Protein AF-A0A392NCP7-F1 (afdb_monomer)

Foldseek 3Di:
DDDDVQWKKKFKKKKWAQFPAKWWKFAWKWKDKPVGDDPVLIHTFDHDDPVRTDIDHHPDMDIDRTPDRIDIYGPPIWIWIWDFMAIPVGDTDTDIDTHDDPDPDDWDWDWDWDDDPRTIMIMIITIGDPDPPDPPPPDD

Secondary structure (DSSP, 8-state):
----TTEEEEEEEEEEE---S-EEEEEEEEEEESS---GGG-EEEEEE-STTPEEE-TT--EEE--S--EEEEETTSEEEEEEEEEETT--EEEEEEEEE---TTS-EEEEEEEE-SS-EEEEEEEEE---PPPP-----

Solvent-accessible surface area (backbone atoms only — not comparable to full-atom values): 8106 Å² total; per-residue (Å²): 133,88,83,57,99,58,40,32,41,38,37,53,46,44,32,41,30,77,29,73,53,70,47,36,39,24,35,37,31,34,37,36,37,72,80,53,72,56,73,90,71,37,44,67,21,34,78,36,52,82,89,62,40,46,80,45,49,57,86,45,73,44,77,57,85,52,83,40,42,70,46,82,38,52,67,97,34,31,43,32,39,36,35,51,33,33,38,76,89,68,50,74,48,77,48,77,48,79,40,76,71,71,72,92,82,63,78,45,79,45,80,48,76,50,74,59,96,53,31,33,40,40,32,43,32,43,41,45,67,90,78,71,77,74,79,77,78,74,76,130

Radius of gyration: 17.47 Å; Cα contacts (8 Å, |Δi|>4): 311; chains: 1; bounding box: 48×40×49 Å

Structure (mmCIF, N/CA/C/O backbone):
data_AF-A0A392NCP7-F1
#
_entry.id   AF-A0A392NCP7-F1
#
loop_
_atom_site.group_PDB
_atom_site.id
_atom_site.type_symbol
_atom_site.label_atom_id
_atom_site.label_alt_id
_atom_site.label_comp_id
_atom_site.label_asym_id
_atom_site.label_entity_id
_atom_site.label_seq_id
_atom_site.pdbx_PDB_ins_code
_atom_site.Cartn_x
_atom_site.Cartn_y
_atom_site.Cartn_z
_atom_site.occupancy
_atom_site.B_iso_or_equiv
_atom_site.auth_seq_id
_atom_site.auth_comp_id
_atom_site.auth_asym_id
_atom_site.auth_atom_id
_atom_site.pdbx_PDB_model_num
ATOM 1 N N . TYR A 1 1 ? -21.202 2.551 5.958 1.00 42.88 1 TYR A N 1
ATOM 2 C CA . TYR A 1 1 ? -20.010 2.728 6.805 1.00 42.88 1 TYR A CA 1
ATOM 3 C C . TYR A 1 1 ? -20.284 2.048 8.132 1.00 42.88 1 TYR A C 1
ATOM 5 O O . TYR A 1 1 ? -21.304 2.349 8.735 1.00 42.88 1 TYR A O 1
ATOM 13 N N . ALA A 1 2 ? -19.460 1.079 8.535 1.00 39.62 2 ALA A N 1
ATOM 14 C CA . ALA A 1 2 ? -19.554 0.500 9.872 1.00 39.62 2 ALA A CA 1
ATOM 15 C C . ALA A 1 2 ? -18.890 1.480 10.847 1.00 39.62 2 ALA A C 1
ATOM 17 O O . ALA A 1 2 ? -17.691 1.733 10.742 1.00 39.62 2 ALA A O 1
ATOM 18 N N . PHE A 1 3 ? -19.684 2.081 11.731 1.00 42.88 3 PHE A N 1
ATOM 19 C CA . PHE A 1 3 ? -19.183 2.907 12.822 1.00 42.88 3 PHE A CA 1
ATOM 20 C C . PHE A 1 3 ? -18.635 1.979 13.902 1.00 42.88 3 PHE A C 1
ATOM 22 O O . PHE A 1 3 ? -19.384 1.232 14.526 1.00 42.88 3 PHE A O 1
ATOM 29 N N . PHE A 1 4 ? -17.324 2.004 14.107 1.00 52.44 4 PHE A N 1
ATOM 30 C CA . PHE A 1 4 ? -16.704 1.358 15.253 1.00 52.44 4 PHE A CA 1
ATOM 31 C C . PHE A 1 4 ? -16.514 2.434 16.325 1.00 52.44 4 PHE A C 1
ATOM 33 O O . PHE A 1 4 ? -15.638 3.283 16.193 1.00 52.44 4 PHE A O 1
ATOM 40 N N . GLU A 1 5 ? -17.316 2.403 17.396 1.00 59.06 5 GLU A N 1
ATOM 41 C CA . GLU A 1 5 ? -17.216 3.342 18.539 1.00 59.06 5 GLU A CA 1
ATOM 42 C C . GLU A 1 5 ? -15.820 3.356 19.205 1.00 59.06 5 GLU A C 1
ATOM 44 O O . GLU A 1 5 ? -15.468 4.292 19.931 1.00 59.06 5 GLU A O 1
ATOM 49 N N . ASN A 1 6 ? -15.016 2.327 18.908 1.00 76.00 6 ASN A N 1
ATOM 50 C CA . ASN A 1 6 ? -13.651 2.097 19.368 1.00 76.00 6 ASN A CA 1
ATOM 51 C C . ASN A 1 6 ? -12.670 1.939 18.192 1.00 76.00 6 ASN A C 1
ATOM 53 O O . ASN A 1 6 ? -11.898 0.981 18.161 1.00 76.00 6 ASN A O 1
ATOM 57 N N . ALA A 1 7 ? -12.705 2.832 17.205 1.00 80.00 7 ALA A N 1
ATOM 58 C CA . ALA A 1 7 ? -11.725 2.871 16.119 1.00 80.00 7 ALA A CA 1
ATOM 59 C C . ALA A 1 7 ? -11.187 4.282 15.874 1.00 80.00 7 ALA A C 1
ATOM 61 O O . ALA A 1 7 ? -11.789 5.278 16.271 1.00 80.00 7 ALA A O 1
ATOM 62 N N . VAL A 1 8 ? -10.048 4.340 15.191 1.00 83.69 8 VAL A N 1
ATOM 63 C CA . VAL A 1 8 ? -9.436 5.564 14.673 1.00 83.69 8 VAL A CA 1
ATOM 64 C C . VAL A 1 8 ? -9.442 5.546 13.154 1.00 83.69 8 VAL A C 1
ATOM 66 O O . VAL A 1 8 ? -9.355 4.488 12.528 1.00 83.69 8 VAL A O 1
ATOM 69 N N . GLU A 1 9 ? -9.542 6.724 12.556 1.00 87.69 9 GLU A N 1
ATOM 70 C CA . GLU A 1 9 ? -9.374 6.906 11.122 1.00 87.69 9 GLU A CA 1
ATOM 71 C C . GLU A 1 9 ? -7.877 6.952 10.794 1.00 87.69 9 GLU A C 1
ATOM 73 O O . GLU A 1 9 ? -7.144 7.780 11.337 1.00 87.69 9 GLU A O 1
ATOM 78 N N . ALA A 1 10 ? -7.429 6.078 9.896 1.00 88.56 10 ALA A N 1
ATOM 79 C CA . ALA A 1 10 ? -6.106 6.119 9.291 1.00 88.56 10 ALA A CA 1
ATOM 80 C C . ALA A 1 10 ? -6.221 6.694 7.878 1.00 88.56 10 ALA A C 1
ATOM 82 O O . ALA A 1 10 ? -6.856 6.085 7.012 1.00 88.56 10 ALA A O 1
ATOM 83 N N . ARG A 1 11 ? -5.598 7.849 7.634 1.00 90.69 11 ARG A N 1
ATOM 84 C CA . ARG A 1 11 ? -5.432 8.405 6.287 1.00 90.69 11 ARG A CA 1
ATOM 85 C C . ARG A 1 11 ? -4.067 8.018 5.759 1.00 90.69 11 ARG A C 1
ATOM 87 O O . ARG A 1 11 ? -3.055 8.358 6.356 1.00 90.69 11 ARG A O 1
ATOM 94 N N . ILE A 1 12 ? -4.056 7.311 4.646 1.00 91.69 12 ILE A N 1
ATOM 95 C CA . ILE A 1 12 ? -2.887 6.644 4.094 1.00 91.69 12 ILE A CA 1
ATOM 96 C C . ILE A 1 12 ? -2.452 7.400 2.845 1.00 91.69 12 ILE A C 1
ATOM 98 O O . ILE A 1 12 ? -3.260 7.639 1.943 1.00 91.69 12 ILE A O 1
ATOM 102 N N . LYS A 1 13 ? -1.165 7.724 2.766 1.00 93.62 13 LYS A N 1
ATOM 103 C CA . LYS A 1 13 ? -0.497 8.113 1.523 1.00 93.62 13 LYS A CA 1
ATOM 104 C C . LYS A 1 13 ? 0.625 7.129 1.247 1.00 93.62 13 LYS A C 1
ATOM 106 O O . LYS A 1 13 ? 1.306 6.688 2.168 1.00 93.62 13 LYS A O 1
ATOM 111 N N . VAL A 1 14 ? 0.808 6.790 -0.021 1.00 93.38 14 VAL A N 1
ATOM 112 C CA . VAL A 1 14 ? 1.875 5.898 -0.476 1.00 93.38 14 VAL A CA 1
ATOM 113 C C . VAL A 1 14 ? 2.688 6.635 -1.522 1.00 93.38 14 VAL A C 1
ATOM 115 O O . VAL A 1 14 ? 2.123 7.187 -2.464 1.00 93.38 14 VAL A O 1
ATOM 118 N N . LYS A 1 15 ? 4.005 6.602 -1.369 1.00 94.50 15 LYS A N 1
ATOM 119 C CA . LYS A 1 15 ? 4.962 7.276 -2.232 1.00 94.50 15 LYS A CA 1
ATOM 120 C C . LYS A 1 15 ? 6.075 6.323 -2.631 1.00 94.50 15 LYS A C 1
ATOM 122 O O . LYS A 1 15 ? 6.721 5.724 -1.774 1.00 94.50 15 LYS A O 1
ATOM 127 N N . PHE A 1 16 ? 6.346 6.235 -3.922 1.00 92.75 16 PHE A N 1
ATOM 128 C CA . PHE A 1 16 ? 7.526 5.560 -4.443 1.00 92.75 16 PHE A CA 1
ATOM 129 C C . PHE A 1 16 ? 8.651 6.580 -4.624 1.00 92.75 16 PHE A C 1
ATOM 131 O O . PHE A 1 16 ? 8.430 7.658 -5.172 1.00 92.75 16 PHE A O 1
ATOM 138 N N . SER A 1 17 ? 9.845 6.260 -4.134 1.00 93.44 17 SER A N 1
ATOM 139 C CA . SER A 1 17 ? 11.034 7.112 -4.241 1.00 93.44 17 SER A CA 1
ATOM 140 C C . SER A 1 17 ? 12.280 6.284 -4.541 1.00 93.44 17 SER A C 1
ATOM 142 O O . SER A 1 17 ? 12.226 5.052 -4.573 1.00 93.44 17 SER A O 1
ATOM 144 N N . ASN A 1 18 ? 13.419 6.950 -4.755 1.00 92.25 18 ASN A N 1
ATOM 145 C CA . ASN A 1 18 ? 14.712 6.297 -5.016 1.00 92.25 18 ASN A CA 1
ATOM 146 C C . ASN A 1 18 ? 14.643 5.259 -6.155 1.00 92.25 18 ASN A C 1
ATOM 148 O O . ASN A 1 18 ? 15.199 4.163 -6.050 1.00 92.25 18 ASN A O 1
ATOM 152 N N . ILE A 1 19 ? 13.915 5.589 -7.222 1.00 92.12 19 ILE A N 1
ATOM 153 C CA . ILE A 1 19 ? 13.709 4.718 -8.381 1.00 92.12 19 ILE A CA 1
ATOM 154 C C . ILE A 1 19 ? 15.040 4.552 -9.122 1.00 92.12 19 ILE A C 1
ATOM 156 O O . ILE A 1 19 ? 15.617 5.533 -9.593 1.00 92.12 19 ILE A O 1
ATOM 160 N N . LYS A 1 20 ? 15.535 3.311 -9.199 1.00 90.50 20 LYS A N 1
ATOM 161 C CA . LYS A 1 20 ? 16.852 2.983 -9.775 1.00 90.50 20 LYS A CA 1
ATOM 162 C C . LYS A 1 20 ? 16.821 2.701 -11.278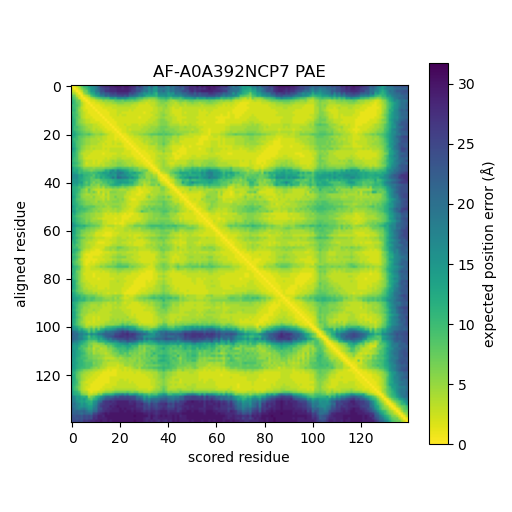 1.00 90.50 20 LYS A C 1
ATOM 164 O O . LYS A 1 20 ? 17.856 2.802 -11.930 1.00 90.50 20 LYS A O 1
ATOM 169 N N . SER A 1 21 ? 15.662 2.339 -11.816 1.00 90.94 21 SER A N 1
ATOM 170 C CA . SER A 1 21 ? 15.426 2.088 -13.242 1.00 90.94 21 SER A CA 1
ATOM 171 C C . SER A 1 21 ? 13.977 2.419 -13.588 1.00 90.94 21 SER A C 1
ATOM 173 O O . SER A 1 21 ? 13.128 2.332 -12.706 1.00 90.94 21 SER A O 1
ATOM 175 N N . ASP A 1 22 ? 13.683 2.755 -14.844 1.00 93.06 22 ASP A N 1
ATOM 176 C CA . ASP A 1 22 ? 12.301 2.950 -15.295 1.00 93.06 22 ASP A CA 1
ATOM 177 C C . ASP A 1 22 ? 11.588 1.593 -15.366 1.00 93.06 22 ASP A C 1
ATOM 179 O O . ASP A 1 22 ? 12.165 0.619 -15.858 1.00 93.06 22 ASP A O 1
ATOM 183 N N . PHE A 1 23 ? 10.351 1.508 -14.877 1.00 93.06 23 PHE A N 1
ATOM 184 C CA . PHE A 1 23 ? 9.530 0.297 -14.993 1.00 93.06 23 PHE A CA 1
ATOM 185 C C . PHE A 1 23 ? 8.039 0.596 -14.829 1.00 93.06 23 PHE A C 1
ATOM 187 O O . PHE A 1 23 ? 7.638 1.567 -14.182 1.00 93.06 23 PHE A O 1
ATOM 194 N N . GLY A 1 24 ? 7.210 -0.290 -15.380 1.00 93.50 24 GLY A N 1
ATOM 195 C CA . GLY A 1 24 ? 5.772 -0.288 -15.130 1.00 93.50 24 GLY A CA 1
ATOM 196 C C . GLY A 1 24 ? 5.398 -1.113 -13.905 1.00 93.50 24 GLY A C 1
ATOM 197 O O . GLY A 1 24 ? 5.898 -2.221 -13.738 1.00 93.50 24 GLY A O 1
ATOM 198 N N . LEU A 1 25 ? 4.483 -0.607 -13.082 1.00 93.50 25 LEU A N 1
ATOM 199 C CA . LEU A 1 25 ? 4.006 -1.227 -11.849 1.00 93.50 25 LEU A CA 1
ATOM 200 C C . LEU A 1 25 ? 2.489 -1.415 -11.881 1.00 93.50 25 LEU A C 1
ATOM 202 O O . LEU A 1 25 ? 1.733 -0.485 -12.155 1.00 93.50 25 LEU A O 1
ATOM 206 N N . TYR A 1 26 ? 2.030 -2.609 -11.540 1.00 94.25 26 TYR A N 1
ATOM 207 C CA . TYR A 1 26 ? 0.613 -2.930 -11.392 1.00 94.25 26 TYR A CA 1
ATOM 208 C C . TYR A 1 26 ? 0.398 -3.881 -10.214 1.00 94.25 26 TYR A C 1
ATOM 210 O O . TYR A 1 26 ? 1.353 -4.356 -9.603 1.00 94.25 26 TYR A O 1
ATOM 218 N N . GLY A 1 27 ? -0.854 -4.150 -9.861 1.00 94.25 27 GLY A N 1
ATOM 219 C CA . GLY A 1 27 ? -1.221 -5.041 -8.765 1.00 94.25 27 GLY A CA 1
ATOM 220 C C . GLY A 1 27 ? -2.078 -4.351 -7.714 1.00 94.25 27 GLY A C 1
ATOM 221 O O . GLY A 1 27 ? -2.878 -3.470 -8.024 1.00 94.25 27 GLY A O 1
ATOM 222 N N . VAL A 1 28 ? -1.938 -4.794 -6.465 1.00 93.81 28 VAL A N 1
ATOM 223 C CA . VAL A 1 28 ? -2.838 -4.447 -5.360 1.00 93.81 28 VAL A CA 1
ATOM 224 C C . VAL A 1 28 ? -2.054 -3.837 -4.200 1.00 93.81 28 VAL A C 1
ATOM 226 O O . VAL A 1 28 ? -1.031 -4.379 -3.781 1.00 93.81 28 VAL A O 1
ATOM 229 N N . ILE A 1 29 ? -2.587 -2.764 -3.617 1.00 93.31 29 ILE A N 1
ATOM 230 C CA . ILE A 1 29 ? -2.271 -2.351 -2.245 1.00 93.31 29 ILE A CA 1
ATOM 231 C C . ILE A 1 29 ? -3.560 -2.455 -1.441 1.00 93.31 29 ILE A C 1
ATOM 233 O O . ILE A 1 29 ? -4.580 -1.872 -1.817 1.00 93.31 29 ILE A O 1
ATOM 237 N N . ALA A 1 30 ? -3.521 -3.191 -0.339 1.00 93.56 30 ALA A N 1
ATOM 238 C CA . ALA A 1 30 ? -4.658 -3.393 0.543 1.00 93.56 30 ALA A CA 1
ATOM 239 C C . ALA A 1 30 ? -4.296 -3.065 1.993 1.00 93.56 30 ALA A C 1
ATOM 241 O O . ALA A 1 30 ? -3.151 -3.212 2.417 1.00 93.56 30 ALA A O 1
ATOM 242 N N . ALA A 1 31 ? -5.296 -2.651 2.760 1.00 92.12 31 ALA A N 1
ATOM 243 C CA . ALA A 1 31 ? -5.227 -2.509 4.204 1.00 92.12 31 ALA A CA 1
ATOM 244 C C . ALA A 1 31 ? -6.132 -3.535 4.876 1.00 92.12 31 ALA A C 1
ATOM 246 O O . ALA A 1 31 ? -7.281 -3.720 4.479 1.00 92.12 31 ALA A O 1
ATOM 247 N N . ARG A 1 32 ? -5.651 -4.141 5.954 1.00 90.69 32 ARG A N 1
ATOM 248 C CA . ARG A 1 32 ? -6.473 -4.905 6.897 1.00 90.69 32 ARG A CA 1
ATOM 249 C C . ARG A 1 32 ? -6.055 -4.587 8.322 1.00 90.69 32 ARG A C 1
ATOM 251 O O . ARG A 1 32 ? -5.098 -3.845 8.533 1.00 90.69 32 ARG A O 1
ATOM 258 N N . THR A 1 33 ? -6.743 -5.157 9.302 1.00 89.50 33 THR A N 1
ATOM 259 C CA . THR A 1 33 ? -6.367 -4.987 10.708 1.00 89.50 33 THR A CA 1
ATOM 260 C C . THR A 1 33 ? -5.918 -6.314 11.307 1.00 89.50 33 THR A C 1
ATOM 262 O O . THR A 1 33 ? -6.167 -7.386 10.752 1.00 89.50 33 THR A O 1
ATOM 265 N N 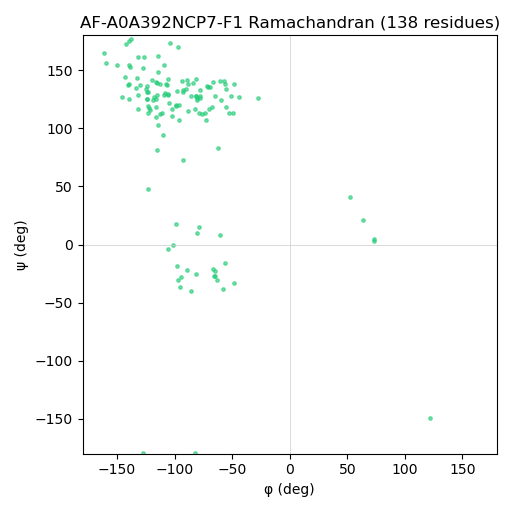. SER A 1 34 ? -5.207 -6.273 12.434 1.00 87.44 34 SER A N 1
ATOM 266 C CA . SER A 1 34 ? -4.780 -7.501 13.122 1.00 87.44 34 SER A CA 1
ATOM 267 C C . SER A 1 34 ? -5.945 -8.305 13.709 1.00 87.44 34 SER A C 1
ATOM 269 O O . SER A 1 34 ? -5.789 -9.495 13.958 1.00 87.44 34 SER A O 1
ATOM 271 N N . VAL A 1 35 ? -7.094 -7.662 13.936 1.00 83.44 35 VAL A N 1
ATOM 272 C CA . VAL A 1 35 ? -8.303 -8.283 14.502 1.00 83.44 35 VAL A CA 1
ATOM 273 C C . VAL A 1 35 ? -9.299 -8.709 13.426 1.00 83.44 35 VAL A C 1
ATOM 275 O O . VAL A 1 35 ? -10.002 -9.699 13.600 1.00 83.44 35 VAL A O 1
ATOM 278 N N . ILE A 1 36 ? -9.336 -8.000 12.296 1.00 75.31 36 ILE A N 1
ATOM 279 C CA . ILE A 1 36 ? -10.182 -8.324 11.149 1.00 75.31 36 ILE A CA 1
ATOM 280 C C . ILE A 1 36 ? -9.271 -8.798 10.013 1.00 75.31 36 ILE A C 1
ATOM 282 O O . ILE A 1 36 ? -8.696 -8.004 9.266 1.00 75.31 36 ILE A O 1
ATOM 286 N N . VAL A 1 37 ? -9.112 -10.120 9.934 1.00 68.31 37 VAL A N 1
ATOM 287 C CA . VAL A 1 37 ? -8.146 -10.793 9.047 1.00 68.31 37 VAL A CA 1
ATOM 288 C C . VAL A 1 37 ? -8.786 -11.302 7.752 1.00 68.31 37 VAL A C 1
ATOM 290 O O . VAL A 1 37 ? -8.069 -11.565 6.789 1.00 68.31 37 VAL A O 1
ATOM 293 N N . ASP A 1 38 ? -10.113 -11.435 7.709 1.00 69.19 38 ASP A N 1
ATOM 294 C CA . ASP A 1 38 ? -10.816 -11.968 6.542 1.00 69.19 38 ASP A CA 1
ATOM 295 C C . ASP A 1 38 ? -10.644 -11.030 5.320 1.00 69.19 38 ASP A C 1
ATOM 297 O O . ASP A 1 38 ? -10.895 -9.821 5.432 1.00 69.19 38 ASP A O 1
ATOM 301 N N . PRO A 1 39 ? -10.203 -11.568 4.159 1.00 61.91 39 PRO A N 1
ATOM 302 C CA . PRO A 1 39 ? -10.013 -10.817 2.920 1.00 61.91 39 PRO A CA 1
ATOM 303 C C . PRO A 1 39 ? -11.200 -9.935 2.522 1.00 61.91 39 PRO A C 1
ATOM 305 O O . PRO A 1 39 ? -10.982 -8.854 1.975 1.00 61.91 39 PRO A O 1
ATOM 308 N N . ALA A 1 40 ? -12.437 -10.342 2.825 1.00 67.06 40 ALA A N 1
ATOM 309 C CA . ALA A 1 40 ? -13.644 -9.584 2.494 1.00 67.06 40 ALA A CA 1
ATOM 310 C C . ALA A 1 40 ? -13.739 -8.235 3.229 1.00 67.06 40 ALA A C 1
ATOM 312 O O . ALA A 1 40 ? -14.410 -7.316 2.759 1.00 67.06 40 ALA A O 1
ATOM 313 N N . PHE A 1 41 ? -13.056 -8.095 4.366 1.00 66.50 41 PHE A N 1
ATOM 314 C CA . PHE A 1 41 ? -13.016 -6.856 5.144 1.00 66.50 41 PHE A CA 1
ATOM 315 C C . PHE A 1 41 ? -11.731 -6.051 4.927 1.00 66.50 41 PHE A C 1
ATOM 317 O O . PHE A 1 41 ? -11.570 -4.975 5.511 1.00 66.50 41 PHE A O 1
ATOM 324 N N . SER A 1 42 ? -10.818 -6.547 4.089 1.00 72.19 42 SER A N 1
ATOM 325 C CA . SER A 1 42 ? -9.668 -5.763 3.657 1.00 72.19 42 SER A CA 1
ATOM 326 C C . SER A 1 42 ? -10.122 -4.628 2.734 1.00 72.19 42 SER A C 1
ATOM 328 O O . SER A 1 42 ? -10.969 -4.792 1.856 1.00 72.19 42 SER A O 1
ATOM 330 N N . SER A 1 43 ? -9.583 -3.434 2.956 1.00 84.31 43 SER A N 1
ATOM 3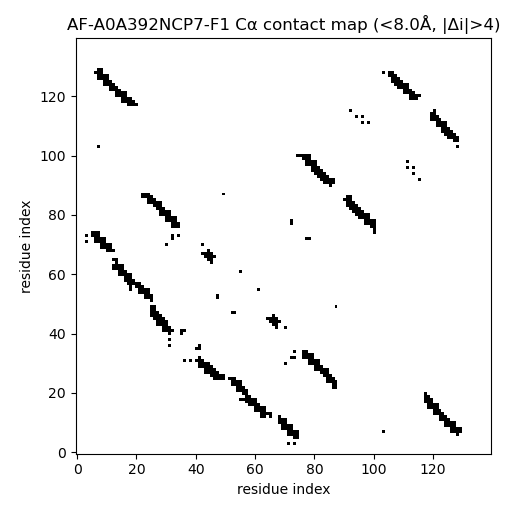31 C CA . SER A 1 43 ? -9.827 -2.278 2.101 1.00 84.31 43 SER A CA 1
ATOM 332 C C . SER A 1 43 ? -8.800 -2.263 0.982 1.00 84.31 43 SER A C 1
ATOM 334 O O . SER A 1 43 ? -7.613 -2.071 1.236 1.00 84.31 43 SER A O 1
ATOM 336 N N . ILE A 1 44 ? -9.251 -2.435 -0.259 1.00 86.75 44 ILE A N 1
ATOM 337 C CA . ILE A 1 44 ? -8.406 -2.217 -1.435 1.00 86.75 44 ILE A CA 1
ATOM 338 C C . ILE A 1 44 ? -8.156 -0.713 -1.556 1.00 86.75 44 ILE A C 1
ATOM 340 O O . ILE A 1 44 ? -9.089 0.071 -1.740 1.00 86.75 44 ILE A O 1
ATOM 344 N N . LEU A 1 45 ? -6.892 -0.322 -1.423 1.00 86.06 45 LEU A N 1
ATOM 345 C CA . LEU A 1 45 ? -6.452 1.068 -1.490 1.00 86.06 45 LEU A CA 1
ATOM 346 C C . LEU A 1 45 ? -5.977 1.424 -2.890 1.00 86.06 45 LEU A C 1
ATOM 348 O O . LEU A 1 45 ? -6.216 2.525 -3.354 1.00 86.06 45 LEU A O 1
ATOM 352 N N . PHE A 1 46 ? -5.326 0.494 -3.578 1.00 91.81 46 PHE A N 1
ATOM 353 C CA . PHE A 1 46 ? -4.860 0.655 -4.949 1.00 91.81 46 PHE A CA 1
ATOM 354 C C . PHE A 1 46 ? -5.080 -0.654 -5.689 1.00 91.81 46 PHE A C 1
ATOM 356 O O . PHE A 1 46 ? -4.802 -1.727 -5.151 1.00 91.81 46 PHE A O 1
ATOM 363 N N . PHE A 1 47 ? -5.565 -0.550 -6.918 1.00 91.50 47 PHE A N 1
ATOM 364 C CA . PHE A 1 47 ? -5.673 -1.668 -7.834 1.00 91.50 47 PHE A CA 1
ATOM 365 C C . PHE A 1 47 ? -5.420 -1.163 -9.243 1.00 91.50 47 PHE A C 1
ATOM 367 O O . PHE A 1 47 ? -6.061 -0.206 -9.673 1.00 91.50 47 PHE A O 1
ATOM 374 N N . ARG A 1 48 ? -4.486 -1.805 -9.935 1.00 92.25 48 ARG A N 1
ATOM 375 C CA . ARG A 1 48 ? -4.286 -1.662 -11.374 1.00 92.25 48 ARG A CA 1
ATOM 376 C C . ARG A 1 48 ? -3.982 -3.028 -11.949 1.00 92.25 48 ARG A C 1
ATOM 378 O O . ARG A 1 48 ? -3.225 -3.791 -11.344 1.00 92.25 48 ARG A O 1
ATOM 385 N N . ASP A 1 49 ? -4.562 -3.335 -13.095 1.00 91.75 49 ASP A N 1
ATOM 386 C CA . ASP A 1 49 ? -4.192 -4.525 -13.847 1.00 91.75 49 ASP A CA 1
ATOM 387 C C . ASP A 1 49 ? -2.939 -4.271 -14.702 1.00 91.75 49 ASP A C 1
ATOM 389 O O . ASP A 1 49 ? -2.325 -3.200 -14.672 1.00 91.75 49 ASP A O 1
ATOM 393 N N . LYS A 1 50 ? -2.529 -5.302 -15.441 1.00 88.69 50 LYS A N 1
ATOM 394 C CA . LYS A 1 50 ? -1.340 -5.255 -16.294 1.00 88.69 50 LYS A CA 1
ATOM 395 C C . LYS A 1 50 ? -1.465 -4.231 -17.428 1.00 88.69 50 LYS A C 1
ATOM 397 O O . LYS A 1 50 ? -0.445 -3.678 -17.846 1.00 88.69 50 LYS A O 1
ATOM 402 N N . ASP A 1 51 ? -2.678 -3.992 -17.913 1.00 90.50 51 ASP A N 1
ATOM 403 C CA . ASP A 1 51 ? -2.949 -3.114 -19.049 1.00 90.50 51 ASP A CA 1
ATOM 404 C C . ASP A 1 51 ? -2.984 -1.639 -18.610 1.00 90.50 51 ASP A C 1
ATOM 406 O O . ASP A 1 51 ? -2.627 -0.749 -19.381 1.00 90.50 51 ASP A O 1
ATOM 410 N N . GLU A 1 52 ? -3.292 -1.379 -17.337 1.00 89.69 52 GLU A N 1
ATOM 411 C CA . GLU A 1 52 ? -3.324 -0.048 -16.723 1.00 89.69 52 GLU A CA 1
ATOM 412 C C . GLU A 1 52 ? -2.059 0.312 -15.925 1.00 89.69 52 GLU A C 1
ATOM 414 O O . GLU A 1 52 ? -2.089 1.237 -15.107 1.00 89.69 52 GLU A O 1
ATOM 419 N N . LYS A 1 53 ? -0.941 -0.395 -16.126 1.00 90.81 53 LYS A N 1
ATOM 420 C CA . LYS A 1 53 ? 0.285 -0.230 -15.324 1.00 90.81 53 LYS A CA 1
ATOM 421 C C . LYS A 1 53 ? 0.721 1.234 -15.147 1.00 90.81 53 LYS A C 1
ATOM 423 O O . LYS A 1 53 ? 0.710 2.044 -16.074 1.00 90.81 53 LYS A O 1
ATOM 428 N N . LEU A 1 54 ? 1.138 1.566 -13.932 1.00 92.12 54 LEU A N 1
ATOM 429 C CA . LEU A 1 54 ? 1.681 2.866 -13.564 1.00 92.12 54 LEU A CA 1
ATOM 430 C C . LEU A 1 54 ? 3.158 2.939 -13.949 1.00 92.12 54 LEU A C 1
ATOM 432 O O . LEU A 1 54 ? 3.925 2.074 -13.543 1.00 92.12 54 LEU A O 1
ATOM 436 N N . GLN A 1 55 ? 3.563 3.969 -14.686 1.00 93.88 55 GLN A N 1
ATOM 437 C CA . GLN A 1 55 ? 4.967 4.149 -15.047 1.00 93.88 55 GLN A CA 1
ATOM 438 C C . GLN A 1 55 ? 5.732 4.900 -13.960 1.00 93.88 55 GLN A C 1
ATOM 440 O O . GLN A 1 55 ? 5.316 5.974 -13.524 1.00 93.88 55 GLN A O 1
ATOM 445 N N . LEU A 1 56 ? 6.848 4.311 -13.537 1.00 92.75 56 LEU A N 1
ATOM 446 C CA . LEU A 1 56 ? 7.801 4.871 -12.590 1.00 92.75 56 LEU A CA 1
ATOM 447 C C . LEU A 1 56 ? 9.080 5.243 -13.339 1.00 92.75 56 LEU A C 1
ATOM 449 O O . LEU A 1 56 ? 9.623 4.421 -14.073 1.00 92.75 56 LEU A O 1
ATOM 453 N N . GLU A 1 57 ? 9.538 6.479 -13.148 1.00 94.00 57 GLU A N 1
ATOM 454 C CA . GLU A 1 57 ? 10.683 7.057 -13.859 1.00 94.00 57 GLU A CA 1
ATOM 455 C C . GLU A 1 57 ? 11.827 7.374 -12.890 1.00 94.00 57 GLU A C 1
ATOM 457 O O . GLU A 1 57 ? 11.608 7.891 -11.791 1.00 94.00 57 GLU A O 1
ATOM 462 N N . VAL A 1 58 ? 13.063 7.107 -13.303 1.00 93.44 58 VAL A N 1
ATOM 463 C CA . VAL A 1 58 ? 14.271 7.365 -12.514 1.00 93.44 58 VAL A CA 1
ATOM 464 C C . VAL A 1 58 ? 14.363 8.830 -12.096 1.00 93.44 58 VAL A C 1
ATOM 466 O O . VAL A 1 58 ? 14.115 9.754 -12.871 1.00 93.44 58 VAL A O 1
ATOM 469 N N . GLY A 1 59 ? 14.774 9.045 -10.845 1.00 88.00 59 GLY A N 1
ATOM 470 C CA . GLY A 1 59 ? 15.001 10.381 -10.290 1.00 88.00 59 GLY A CA 1
ATOM 471 C C . GLY A 1 59 ? 13.725 11.170 -9.993 1.00 88.00 59 GLY A C 1
ATOM 472 O O . GLY A 1 59 ? 13.821 12.316 -9.552 1.00 88.00 59 GLY A O 1
ATOM 473 N N . LYS A 1 60 ? 12.544 10.577 -10.200 1.00 90.12 60 LYS A N 1
ATOM 474 C CA . LYS A 1 60 ? 11.267 11.159 -9.795 1.00 90.12 60 LYS A CA 1
ATOM 475 C C . LYS A 1 60 ? 10.705 10.413 -8.601 1.00 90.12 60 LYS A C 1
ATOM 477 O O . LYS A 1 60 ? 10.710 9.193 -8.538 1.00 90.12 60 LYS A O 1
ATOM 482 N N . ASP A 1 61 ? 10.179 11.175 -7.667 1.00 91.50 61 ASP A N 1
ATOM 483 C CA . ASP A 1 61 ? 9.328 10.634 -6.628 1.00 91.50 61 ASP A CA 1
ATOM 484 C C . ASP A 1 61 ? 7.878 10.649 -7.122 1.00 91.50 6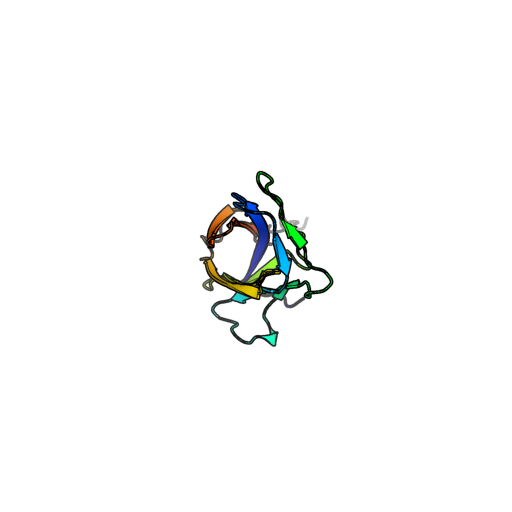1 ASP A C 1
ATOM 486 O O . ASP A 1 61 ? 7.462 11.602 -7.786 1.00 91.50 61 ASP A O 1
ATOM 490 N N . LEU A 1 62 ? 7.102 9.615 -6.793 1.00 92.56 62 LEU A N 1
ATOM 491 C CA . LEU A 1 62 ? 5.720 9.487 -7.245 1.00 92.56 62 LEU A CA 1
ATOM 492 C C . LEU A 1 62 ? 4.777 9.145 -6.094 1.00 92.56 62 LEU A C 1
ATOM 494 O O . LEU A 1 62 ? 4.844 8.056 -5.520 1.00 92.56 62 LEU A O 1
ATOM 498 N N . ASP A 1 63 ? 3.849 10.057 -5.820 1.00 92.25 63 ASP A N 1
ATOM 499 C CA . ASP A 1 63 ? 2.719 9.799 -4.934 1.00 92.25 63 ASP A CA 1
ATOM 500 C C . ASP A 1 63 ? 1.656 8.978 -5.673 1.00 92.25 63 ASP A C 1
ATOM 502 O O . ASP A 1 63 ? 1.176 9.345 -6.750 1.00 92.25 63 ASP A O 1
ATOM 506 N N . ILE A 1 64 ? 1.264 7.852 -5.085 1.00 91.12 64 ILE A N 1
ATOM 507 C CA . ILE A 1 64 ? 0.231 6.987 -5.643 1.00 91.12 64 ILE A CA 1
ATOM 508 C C . ILE A 1 64 ? -1.138 7.549 -5.292 1.00 91.12 64 ILE A C 1
ATOM 510 O O . ILE A 1 64 ? -1.494 7.702 -4.122 1.00 91.12 64 ILE A O 1
ATOM 514 N N . THR A 1 65 ? -1.960 7.757 -6.317 1.00 89.19 65 THR A N 1
ATOM 515 C CA . THR A 1 65 ? -3.387 8.005 -6.106 1.00 89.19 65 THR A CA 1
ATOM 516 C C . THR A 1 65 ? -4.073 6.702 -5.699 1.00 89.19 65 THR A C 1
ATOM 518 O O . THR A 1 65 ? -4.165 5.762 -6.489 1.00 89.19 65 THR A O 1
ATOM 521 N N . LEU A 1 66 ? -4.549 6.647 -4.456 1.00 90.88 66 LEU A N 1
ATOM 522 C CA . LEU A 1 66 ? -5.300 5.516 -3.918 1.00 90.88 66 LEU A CA 1
ATOM 523 C C . LEU A 1 66 ? -6.790 5.635 -4.289 1.00 90.88 66 LEU A C 1
ATOM 525 O O . LEU A 1 66 ? -7.377 6.708 -4.181 1.00 90.88 66 LEU A O 1
ATOM 529 N N . LEU A 1 67 ? -7.420 4.517 -4.661 1.00 89.44 67 LEU A N 1
ATOM 530 C CA . LEU A 1 67 ? -8.874 4.359 -4.806 1.00 89.44 67 LEU A CA 1
ATOM 531 C C . LEU A 1 67 ? -9.608 4.678 -3.499 1.00 89.44 67 LEU A C 1
ATOM 533 O O . LEU A 1 67 ? -10.692 5.259 -3.500 1.00 89.44 67 LEU A O 1
ATOM 537 N N . ARG A 1 68 ? -9.010 4.273 -2.374 1.00 88.19 68 ARG A N 1
ATOM 538 C CA . ARG A 1 68 ? -9.432 4.621 -1.018 1.00 88.19 68 ARG A CA 1
ATOM 539 C C . ARG A 1 68 ? -8.189 4.902 -0.195 1.00 88.19 68 ARG A C 1
ATOM 541 O O . ARG A 1 68 ? -7.311 4.055 -0.109 1.00 88.19 68 ARG A O 1
ATOM 548 N N . SER A 1 69 ? -8.126 6.075 0.420 1.00 89.06 69 SER A N 1
ATOM 549 C CA . SER A 1 69 ? -7.020 6.467 1.300 1.00 89.06 69 SER A CA 1
ATOM 550 C C . SER A 1 69 ? -7.394 6.440 2.778 1.00 89.06 69 SER A C 1
ATOM 552 O O . SER A 1 69 ? -6.538 6.680 3.616 1.00 89.06 69 SER A O 1
ATOM 554 N N . ILE A 1 70 ? -8.654 6.163 3.119 1.00 89.62 70 ILE A N 1
ATOM 555 C CA . ILE A 1 70 ? -9.160 6.242 4.491 1.00 89.62 70 ILE A CA 1
ATOM 556 C C . ILE A 1 70 ? -9.629 4.864 4.953 1.00 89.62 70 ILE A C 1
ATOM 558 O O . ILE A 1 70 ? -10.454 4.235 4.287 1.00 89.62 70 ILE A O 1
ATOM 562 N N . VAL A 1 71 ? -9.118 4.410 6.100 1.00 88.75 71 VAL A N 1
ATOM 563 C CA . VAL A 1 71 ? -9.435 3.105 6.699 1.00 88.75 71 VAL A CA 1
ATOM 564 C C . VAL A 1 71 ? -9.733 3.273 8.186 1.00 88.75 71 VAL A C 1
ATOM 566 O O . VAL A 1 71 ? -9.002 3.957 8.896 1.00 88.75 71 VAL A O 1
ATOM 569 N N . GLY A 1 72 ? -10.795 2.631 8.673 1.00 86.44 72 GLY A N 1
ATOM 570 C CA . GLY A 1 72 ? -11.073 2.544 10.107 1.00 86.44 72 GLY A CA 1
ATOM 571 C C . GLY A 1 72 ? -10.251 1.432 10.757 1.00 86.44 72 GLY A C 1
ATOM 572 O O . GLY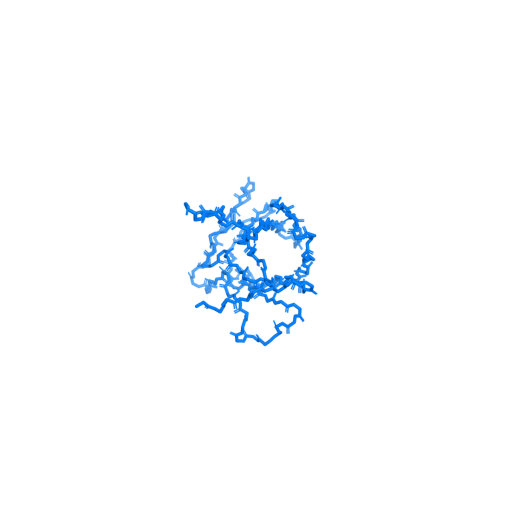 A 1 72 ? -10.281 0.290 10.295 1.00 86.44 72 GLY A O 1
ATOM 573 N N . VAL A 1 73 ? -9.535 1.749 11.833 1.00 86.94 73 VAL A N 1
ATOM 574 C CA . VAL A 1 73 ? -8.667 0.808 12.551 1.00 86.94 73 VAL A CA 1
ATOM 575 C C . VAL A 1 73 ? -9.129 0.703 14.004 1.00 86.94 73 VAL A C 1
ATOM 577 O O . VAL A 1 73 ? -9.072 1.700 14.724 1.00 86.94 73 VAL A O 1
ATOM 580 N N . PRO A 1 74 ? -9.596 -0.472 14.468 1.00 85.06 74 PRO A N 1
ATOM 581 C CA . PRO A 1 74 ? -9.989 -0.661 15.858 1.00 85.06 74 PRO A CA 1
ATOM 582 C C . PRO A 1 74 ? -8.854 -0.338 16.835 1.00 85.06 74 PRO A C 1
ATOM 584 O O . PRO A 1 74 ? -7.693 -0.687 16.605 1.00 85.06 74 PRO A O 1
ATOM 587 N N . LEU A 1 75 ? -9.192 0.293 17.953 1.00 80.50 75 LEU A N 1
ATOM 588 C CA . LEU A 1 75 ? -8.261 0.555 19.045 1.00 80.50 75 LEU A CA 1
ATOM 589 C C . LEU A 1 75 ? -7.708 -0.754 19.614 1.00 80.50 75 LEU A C 1
ATOM 591 O O . LEU A 1 75 ? -8.422 -1.748 19.728 1.00 80.50 75 LEU A O 1
ATOM 595 N N . GLY A 1 76 ? -6.418 -0.755 19.956 1.00 80.31 76 GLY A 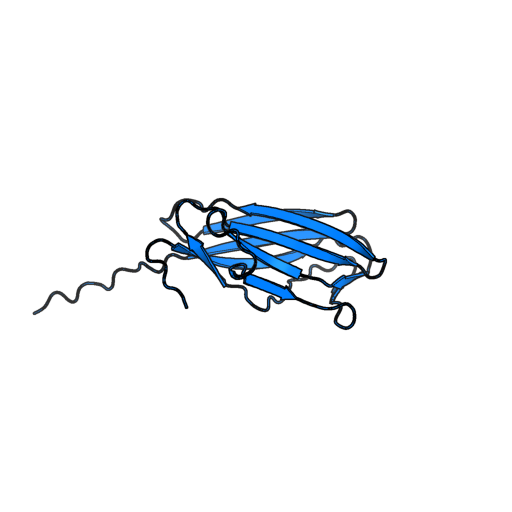N 1
ATOM 596 C CA . GLY A 1 76 ? -5.718 -1.960 20.415 1.00 80.31 76 GLY A CA 1
ATOM 597 C C . GLY A 1 76 ? -5.428 -2.982 19.309 1.00 80.31 76 GLY A C 1
ATOM 598 O O . GLY A 1 76 ? -4.913 -4.059 19.601 1.00 80.31 76 GLY A O 1
ATOM 599 N N . SER A 1 77 ? -5.730 -2.661 18.046 1.00 86.56 77 SER A N 1
ATOM 600 C CA . SER A 1 77 ? -5.319 -3.449 16.882 1.00 86.56 77 SER A CA 1
ATOM 601 C C . SER A 1 77 ? -4.161 -2.785 16.130 1.00 86.56 77 SER A C 1
ATOM 603 O O . SER A 1 77 ? -3.763 -1.663 16.442 1.00 86.56 77 SER A O 1
ATOM 605 N N . LYS A 1 78 ? -3.613 -3.488 15.135 1.00 89.25 78 LYS A N 1
ATOM 606 C CA . LYS A 1 78 ? -2.632 -2.948 14.185 1.00 89.25 78 LYS A CA 1
ATOM 607 C C . LYS A 1 78 ? -3.285 -2.721 12.832 1.00 89.25 78 LYS A C 1
ATOM 609 O O . LYS A 1 78 ? -4.070 -3.564 12.392 1.00 89.25 78 LYS A O 1
ATOM 614 N N . LEU A 1 79 ? -2.902 -1.648 12.146 1.00 90.56 79 LEU A N 1
ATOM 615 C CA . LEU A 1 79 ? -3.114 -1.520 10.707 1.00 90.56 79 LEU A CA 1
ATOM 616 C C . LEU A 1 79 ? -2.053 -2.362 9.998 1.00 90.56 79 LEU A C 1
ATOM 618 O O . LEU A 1 79 ? -0.881 -2.305 10.342 1.00 90.56 79 LEU A O 1
ATOM 622 N N . ILE A 1 80 ? -2.446 -3.162 9.019 1.00 92.19 80 ILE A N 1
ATOM 623 C CA . ILE A 1 80 ? -1.528 -3.980 8.232 1.00 92.19 80 ILE A CA 1
ATOM 624 C C . ILE A 1 80 ? -1.719 -3.596 6.774 1.00 92.19 80 ILE A C 1
ATOM 626 O O . ILE A 1 80 ? -2.778 -3.856 6.201 1.00 92.19 80 ILE A O 1
ATOM 630 N N . LEU A 1 81 ? -0.692 -2.995 6.179 1.00 92.56 81 LEU A N 1
ATOM 631 C CA . LEU A 1 81 ? -0.659 -2.723 4.748 1.00 92.56 81 LEU A CA 1
ATOM 632 C C . LEU A 1 81 ? 0.017 -3.872 4.018 1.00 92.56 81 LEU A C 1
ATOM 634 O O . LEU A 1 81 ? 1.079 -4.341 4.424 1.00 92.56 81 LEU A O 1
ATOM 638 N N . GLN A 1 82 ? -0.606 -4.323 2.939 1.00 92.44 82 GLN A N 1
ATOM 639 C CA . GLN A 1 82 ? -0.116 -5.405 2.102 1.00 92.44 82 GLN A CA 1
ATOM 640 C C . GLN A 1 82 ? -0.000 -4.907 0.670 1.00 92.44 82 GLN A C 1
ATOM 642 O O . GLN A 1 82 ? -0.965 -4.413 0.092 1.00 92.44 82 GLN A O 1
ATOM 647 N N . PHE A 1 83 ? 1.188 -5.055 0.108 1.00 93.12 83 PHE A N 1
ATOM 648 C CA . PHE A 1 83 ? 1.520 -4.685 -1.255 1.00 93.12 83 PHE A CA 1
ATOM 649 C C . PHE A 1 83 ? 1.762 -5.984 -2.003 1.00 93.12 83 PHE A C 1
ATOM 651 O O . PHE A 1 83 ? 2.704 -6.704 -1.685 1.00 93.12 83 PHE A O 1
ATOM 658 N N . GLY A 1 84 ? 0.894 -6.288 -2.959 1.00 93.44 84 GLY A N 1
ATOM 659 C CA . GLY A 1 84 ? 1.054 -7.382 -3.904 1.00 93.44 84 GLY A CA 1
ATOM 660 C C . GLY A 1 84 ? 1.200 -6.793 -5.293 1.00 93.44 84 GLY A C 1
ATOM 661 O O . GLY A 1 84 ? 0.221 -6.691 -6.030 1.00 93.44 84 GLY A O 1
ATOM 662 N N . LEU A 1 85 ? 2.411 -6.356 -5.617 1.00 93.00 85 LEU A N 1
ATOM 663 C CA . LEU A 1 85 ? 2.703 -5.620 -6.837 1.00 93.00 85 LEU A CA 1
ATOM 664 C C . LEU A 1 85 ? 3.514 -6.479 -7.805 1.00 93.00 85 LEU A C 1
ATOM 666 O O . LEU A 1 85 ? 4.216 -7.410 -7.409 1.00 93.00 85 LEU A O 1
ATOM 670 N N . CYS A 1 86 ? 3.395 -6.168 -9.086 1.00 93.69 86 CYS A N 1
ATOM 671 C CA . CYS A 1 86 ? 4.119 -6.797 -10.174 1.00 93.69 86 CYS A CA 1
ATOM 672 C C . CYS A 1 86 ? 4.695 -5.718 -11.084 1.00 93.69 86 CYS A C 1
ATOM 674 O O . CYS A 1 86 ? 4.063 -4.685 -11.323 1.00 93.69 86 CYS A O 1
ATOM 676 N N . THR A 1 87 ? 5.884 -5.976 -11.600 1.00 92.38 87 THR A N 1
ATOM 677 C CA . THR A 1 87 ? 6.538 -5.129 -12.594 1.00 92.38 87 THR A CA 1
ATOM 678 C C . THR A 1 87 ? 6.313 -5.667 -14.009 1.00 92.38 87 THR A C 1
ATOM 680 O O . THR A 1 87 ? 5.797 -6.773 -14.211 1.00 92.38 87 THR A O 1
ATOM 683 N N . ASP A 1 88 ? 6.684 -4.891 -15.021 1.00 91.25 88 ASP A N 1
ATOM 684 C CA . ASP A 1 88 ? 6.596 -5.286 -16.430 1.00 91.25 88 ASP A CA 1
ATOM 685 C C . ASP A 1 88 ? 7.527 -6.442 -16.828 1.00 91.25 88 ASP A C 1
ATOM 687 O O . ASP A 1 88 ? 7.168 -7.224 -17.710 1.00 91.25 88 ASP A O 1
ATOM 691 N N . ASP A 1 89 ? 8.651 -6.624 -16.137 1.00 89.50 89 ASP A N 1
ATOM 692 C CA . ASP A 1 89 ? 9.506 -7.817 -16.229 1.00 89.50 89 ASP A CA 1
ATOM 693 C C . ASP A 1 89 ? 8.999 -9.013 -15.393 1.00 89.50 89 ASP A C 1
ATOM 695 O O . ASP A 1 89 ? 9.665 -10.043 -15.302 1.00 89.50 89 ASP A O 1
ATOM 699 N N . ASN A 1 90 ? 7.772 -8.926 -14.862 1.00 85.94 90 ASN A N 1
ATOM 700 C CA . ASN A 1 90 ? 7.096 -9.942 -14.045 1.00 85.94 90 ASN A CA 1
ATOM 701 C C . ASN A 1 90 ? 7.784 -10.252 -12.704 1.00 85.94 90 ASN A C 1
ATOM 703 O O . ASN A 1 90 ? 7.526 -11.302 -12.104 1.00 85.94 90 ASN A O 1
ATOM 707 N N . GLU A 1 91 ? 8.621 -9.345 -12.205 1.00 90.31 91 GLU A N 1
ATOM 708 C CA . GLU A 1 91 ? 9.090 -9.393 -10.824 1.00 90.31 91 GLU A CA 1
ATOM 709 C C . GLU A 1 91 ? 7.910 -9.139 -9.877 1.00 90.31 91 GLU A C 1
ATOM 711 O O . GLU A 1 91 ? 7.044 -8.300 -10.134 1.00 90.31 91 GLU A O 1
ATOM 716 N N . LYS A 1 92 ? 7.857 -9.885 -8.772 1.00 91.31 92 LYS A N 1
ATOM 717 C CA . LYS A 1 92 ? 6.801 -9.758 -7.765 1.00 91.31 92 LYS A CA 1
ATOM 718 C C . LYS A 1 92 ? 7.346 -9.040 -6.543 1.00 91.31 92 LYS A C 1
ATOM 720 O O . LYS A 1 92 ? 8.246 -9.548 -5.882 1.00 91.31 92 LYS A O 1
ATOM 725 N N . ILE A 1 93 ? 6.730 -7.919 -6.195 1.00 90.06 93 ILE A N 1
ATOM 726 C CA . ILE A 1 93 ? 7.034 -7.160 -4.986 1.00 90.06 93 ILE A CA 1
ATOM 727 C C . ILE A 1 93 ? 5.938 -7.469 -3.967 1.00 90.06 93 ILE A C 1
ATOM 729 O O . ILE A 1 93 ? 4.778 -7.093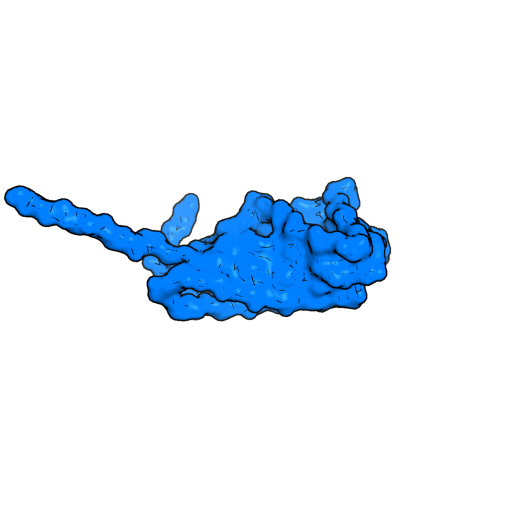 -4.144 1.00 90.06 93 ILE A O 1
ATOM 733 N N . GLN A 1 94 ? 6.308 -8.190 -2.910 1.00 91.56 94 GLN A N 1
ATOM 734 C CA . GLN A 1 94 ? 5.415 -8.562 -1.813 1.00 91.56 94 GLN A CA 1
ATOM 735 C C . GLN A 1 94 ? 5.909 -7.915 -0.524 1.00 91.56 94 GLN A C 1
ATOM 737 O O . GLN A 1 94 ? 6.944 -8.305 0.012 1.00 91.56 94 GLN A O 1
ATOM 742 N N . VAL A 1 95 ? 5.170 -6.928 -0.023 1.00 89.69 95 VAL A N 1
ATOM 743 C CA . VAL A 1 95 ? 5.516 -6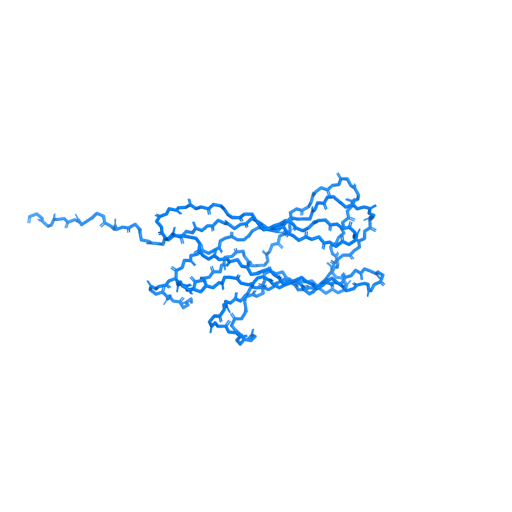.210 1.211 1.00 89.69 95 VAL A CA 1
ATOM 744 C C . VAL A 1 95 ? 4.345 -6.287 2.179 1.00 89.69 95 VAL A C 1
ATOM 746 O O . VAL A 1 95 ? 3.200 -6.061 1.801 1.00 89.69 95 VAL A O 1
ATOM 749 N N . THR A 1 96 ? 4.626 -6.594 3.444 1.00 90.88 96 THR A N 1
ATOM 750 C CA . THR A 1 96 ? 3.650 -6.505 4.537 1.00 90.88 96 THR A CA 1
ATOM 751 C C . THR A 1 96 ? 4.196 -5.581 5.617 1.00 90.88 96 THR A C 1
ATOM 753 O O . THR A 1 96 ? 5.240 -5.865 6.197 1.00 90.88 96 THR A O 1
ATOM 756 N N . LEU A 1 97 ? 3.481 -4.491 5.891 1.00 90.50 97 LEU A N 1
ATOM 757 C CA . LEU A 1 97 ? 3.843 -3.478 6.880 1.00 90.50 97 LEU A CA 1
ATOM 758 C C . LEU A 1 97 ? 2.820 -3.473 8.022 1.00 90.50 97 LEU A C 1
ATOM 760 O O . LEU A 1 97 ? 1.716 -2.952 7.841 1.00 90.50 97 LEU A O 1
ATOM 764 N N . PRO A 1 98 ? 3.146 -4.061 9.188 1.00 89.44 98 PRO A N 1
ATOM 765 C CA . PRO A 1 98 ? 2.359 -3.880 10.397 1.00 89.44 98 PRO A CA 1
ATOM 766 C C . PRO A 1 98 ? 2.670 -2.514 11.017 1.00 89.44 98 PRO A C 1
ATOM 768 O O . PRO A 1 98 ? 3.825 -2.185 11.270 1.00 89.44 98 PRO A O 1
ATOM 771 N N . ILE A 1 99 ? 1.628 -1.739 11.287 1.00 87.44 99 ILE A N 1
ATOM 772 C CA . ILE A 1 99 ? 1.695 -0.394 11.847 1.00 87.44 99 ILE A CA 1
ATOM 773 C C . ILE A 1 99 ? 0.879 -0.386 13.137 1.00 87.44 99 ILE A C 1
ATOM 775 O O . ILE A 1 99 ? -0.331 -0.640 13.136 1.00 87.44 99 ILE A O 1
ATOM 779 N N . ASP A 1 100 ? 1.562 -0.123 14.246 1.00 83.06 100 ASP A N 1
ATOM 780 C CA . ASP A 1 100 ? 0.930 0.006 15.552 1.00 83.06 100 ASP A CA 1
ATOM 781 C C . ASP A 1 100 ? 0.126 1.307 15.633 1.00 83.06 100 ASP A C 1
ATOM 783 O O . ASP A 1 100 ? 0.581 2.374 15.220 1.00 83.06 100 ASP A O 1
ATOM 787 N N . VAL A 1 101 ? -1.082 1.219 16.190 1.00 76.94 101 VAL A N 1
ATOM 788 C CA . VAL A 1 101 ? -1.886 2.403 16.500 1.00 76.94 101 VAL A CA 1
ATOM 789 C C . VAL A 1 101 ? -1.254 3.087 17.712 1.00 76.94 101 VAL A C 1
ATOM 791 O O . VAL A 1 101 ? -1.333 2.578 18.831 1.00 76.94 101 VAL A O 1
ATOM 794 N N . VAL A 1 102 ? -0.592 4.224 17.497 1.00 66.31 102 VAL A N 1
ATOM 795 C CA . VAL A 1 102 ? 0.060 4.981 18.576 1.00 66.31 102 VAL A CA 1
ATOM 796 C C . VAL A 1 102 ? -0.975 5.849 19.302 1.00 66.31 102 VAL A C 1
ATOM 798 O O . VAL A 1 102 ? -1.906 6.361 18.688 1.00 66.31 102 VAL A O 1
ATOM 801 N N . ASN A 1 103 ? -0.818 5.951 20.625 1.00 55.16 103 ASN A N 1
ATOM 802 C CA . ASN A 1 103 ? -1.763 6.479 21.615 1.00 55.16 103 ASN A CA 1
ATOM 803 C C . ASN A 1 103 ? -2.766 7.546 21.123 1.00 55.16 103 ASN A C 1
ATOM 805 O O . ASN A 1 103 ? -2.406 8.620 20.647 1.00 55.16 103 ASN A O 1
ATOM 809 N N . VAL A 1 104 ? -4.036 7.239 21.390 1.00 53.47 104 VAL A N 1
ATOM 810 C CA . VAL A 1 104 ? -5.320 7.806 20.923 1.00 53.47 104 VAL A CA 1
ATOM 811 C C . VAL A 1 104 ? -5.558 9.282 21.262 1.00 53.47 104 VAL A C 1
ATOM 813 O O . VAL A 1 104 ? -6.666 9.781 21.094 1.00 53.47 104 VAL A O 1
ATOM 816 N N . GLN A 1 105 ? -4.572 10.002 21.795 1.00 49.94 105 GLN A N 1
ATOM 817 C CA . GLN A 1 105 ? -4.847 11.346 22.281 1.00 49.94 105 GLN A CA 1
ATOM 818 C C . GLN A 1 105 ? -4.754 12.417 21.207 1.00 49.94 105 GLN A C 1
ATOM 820 O O . GLN A 1 105 ? -5.635 13.265 21.215 1.00 49.94 105 GLN A O 1
ATOM 825 N N . HIS A 1 106 ? -3.817 12.420 20.262 1.00 54.69 106 HIS A N 1
ATOM 826 C CA . HIS A 1 106 ? -3.693 13.543 19.321 1.00 54.69 106 HIS A CA 1
ATOM 827 C C . HIS A 1 106 ? -3.387 13.068 17.899 1.00 54.69 106 HIS A C 1
ATOM 829 O O . HIS A 1 106 ? -2.819 11.996 17.699 1.00 54.69 106 HIS A O 1
ATOM 835 N N . LYS A 1 107 ? -3.771 13.902 16.919 1.00 60.00 107 LYS A N 1
ATOM 836 C CA . LYS A 1 107 ? -3.349 13.780 15.516 1.00 60.00 107 LYS A CA 1
ATOM 837 C C . LYS A 1 10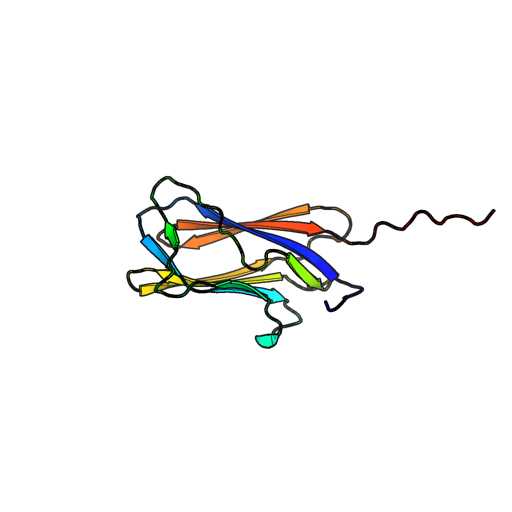7 ? -1.852 13.486 15.475 1.00 60.00 107 LYS A C 1
ATOM 839 O O . LYS A 1 107 ? -1.069 14.217 16.078 1.00 60.00 107 LYS A O 1
ATOM 844 N N . GLY A 1 108 ? -1.476 12.430 14.773 1.00 66.44 108 GLY A N 1
ATOM 845 C CA . GLY A 1 108 ? -0.089 12.008 14.658 1.00 66.44 108 GLY A CA 1
ATOM 846 C C . GLY A 1 108 ? 0.184 11.477 13.265 1.00 66.44 108 GLY A C 1
ATOM 847 O O . GLY A 1 108 ? -0.688 10.845 12.665 1.00 66.44 108 GLY A O 1
ATOM 848 N N . THR A 1 109 ? 1.390 11.745 12.778 1.00 72.69 109 THR A N 1
ATOM 849 C CA . THR A 1 109 ? 1.910 11.166 11.543 1.00 72.69 109 THR A CA 1
ATOM 850 C C . THR A 1 109 ? 2.802 9.987 11.899 1.00 72.69 109 THR A C 1
ATOM 852 O O . THR A 1 109 ? 3.647 10.092 12.789 1.00 72.69 109 THR A O 1
ATOM 855 N N . HIS A 1 110 ? 2.596 8.859 11.230 1.00 78.00 110 HIS A N 1
ATOM 856 C CA . HIS A 1 110 ? 3.487 7.712 11.298 1.00 78.00 110 HIS A CA 1
ATOM 857 C C . HIS A 1 110 ? 4.050 7.419 9.914 1.00 78.00 110 HIS A C 1
ATOM 859 O O . HIS A 1 110 ? 3.286 7.182 8.978 1.00 78.00 110 HIS A O 1
ATOM 865 N N . ASP A 1 111 ? 5.374 7.387 9.825 1.00 79.44 111 ASP A N 1
ATOM 866 C CA . ASP A 1 111 ? 6.085 7.046 8.602 1.00 79.44 111 ASP A CA 1
ATOM 867 C C . ASP A 1 111 ? 6.510 5.579 8.663 1.00 79.44 111 ASP A C 1
ATOM 869 O O . ASP A 1 111 ? 7.254 5.165 9.554 1.00 79.44 111 ASP A O 1
ATOM 873 N N . ALA A 1 112 ? 6.040 4.787 7.705 1.00 79.19 112 ALA A N 1
ATOM 874 C CA . ALA A 1 112 ? 6.479 3.416 7.503 1.00 79.19 112 ALA A CA 1
ATOM 875 C C . ALA A 1 112 ? 7.187 3.314 6.152 1.00 79.19 112 ALA A C 1
ATOM 877 O O . ALA A 1 112 ? 6.651 3.716 5.123 1.00 79.19 112 ALA A O 1
ATOM 878 N N . ALA A 1 113 ? 8.395 2.758 6.143 1.00 80.44 113 ALA A N 1
ATOM 879 C CA . ALA A 1 113 ? 9.168 2.562 4.925 1.00 80.44 113 ALA A CA 1
ATOM 880 C C . ALA A 1 113 ? 9.360 1.070 4.646 1.00 80.44 113 ALA A C 1
ATOM 882 O O . ALA A 1 113 ? 9.646 0.278 5.544 1.00 80.44 113 ALA A O 1
ATOM 883 N N . ALA A 1 114 ? 9.236 0.703 3.379 1.00 80.94 114 ALA A N 1
ATOM 884 C CA . ALA A 1 114 ? 9.682 -0.559 2.821 1.00 80.94 114 ALA A CA 1
ATOM 885 C C . ALA A 1 114 ? 10.580 -0.286 1.615 1.00 80.94 114 ALA A C 1
ATOM 887 O O . ALA A 1 114 ? 10.564 0.795 1.029 1.00 80.94 114 ALA A O 1
ATOM 888 N N . SER A 1 115 ? 11.365 -1.270 1.211 1.00 81.62 115 SER A N 1
ATOM 889 C CA . SER A 1 115 ? 12.191 -1.171 0.015 1.00 81.62 115 SER A CA 1
ATOM 890 C C . SER A 1 115 ? 12.164 -2.476 -0.761 1.00 81.62 115 SER A C 1
ATOM 892 O O . SER A 1 115 ? 11.956 -3.554 -0.206 1.00 81.62 115 SER A O 1
ATOM 894 N N . CYS A 1 116 ? 12.371 -2.352 -2.065 1.00 82.31 116 CYS A N 1
ATOM 895 C CA . CYS A 1 116 ? 12.712 -3.452 -2.953 1.00 82.31 116 CYS A CA 1
ATOM 896 C C . CYS A 1 116 ? 13.973 -3.075 -3.740 1.00 82.31 116 CYS A C 1
ATOM 898 O O . CYS A 1 116 ? 14.519 -1.976 -3.585 1.00 82.31 116 CYS A O 1
ATOM 900 N N . ASP A 1 117 ? 14.430 -3.966 -4.614 1.00 85.44 117 ASP A N 1
ATOM 901 C CA . ASP A 1 117 ? 15.668 -3.747 -5.357 1.00 85.44 117 ASP A CA 1
ATOM 902 C C . ASP A 1 117 ? 15.579 -2.557 -6.323 1.00 85.44 117 ASP A C 1
ATOM 904 O O . ASP A 1 117 ? 16.595 -1.894 -6.556 1.00 85.44 117 ASP A O 1
ATOM 908 N N . LYS A 1 118 ? 14.373 -2.220 -6.803 1.00 86.94 118 LYS A N 1
ATOM 909 C CA . LYS A 1 118 ? 14.126 -1.162 -7.798 1.00 86.94 118 LYS A CA 1
ATOM 910 C C . LYS A 1 118 ? 13.755 0.207 -7.225 1.00 86.94 118 LYS A C 1
ATOM 912 O O . LYS A 1 118 ? 14.015 1.216 -7.878 1.00 86.94 118 LYS A O 1
ATOM 917 N N . CYS A 1 119 ? 13.142 0.265 -6.043 1.00 90.81 119 CYS A N 1
ATOM 918 C CA . CYS A 1 119 ? 12.654 1.512 -5.445 1.00 90.81 119 CYS A CA 1
ATOM 919 C C . CYS A 1 119 ? 12.412 1.393 -3.930 1.00 90.81 119 CYS A C 1
ATOM 921 O O . CYS A 1 119 ? 12.318 0.297 -3.367 1.00 90.81 119 CYS A O 1
ATOM 923 N N . SER A 1 120 ? 12.271 2.543 -3.275 1.00 92.31 120 SER A N 1
ATOM 924 C CA . SER A 1 120 ? 11.759 2.677 -1.912 1.00 92.31 120 SER A CA 1
ATOM 925 C C . SER A 1 120 ? 10.252 2.944 -1.938 1.00 92.31 120 SER A C 1
ATOM 927 O O . SER A 1 120 ? 9.764 3.713 -2.762 1.00 92.31 120 SER A O 1
ATOM 929 N N . ILE A 1 121 ? 9.522 2.333 -1.010 1.00 93.00 121 ILE A N 1
ATOM 930 C CA . ILE A 1 121 ? 8.090 2.521 -0.786 1.00 93.00 121 ILE A CA 1
ATOM 931 C C . ILE A 1 121 ? 7.935 3.207 0.568 1.00 93.00 121 ILE A C 1
ATOM 933 O O . ILE A 1 121 ? 8.217 2.616 1.606 1.00 93.00 121 ILE A O 1
ATOM 937 N N . ASN A 1 122 ? 7.481 4.450 0.567 1.00 93.00 122 ASN A N 1
ATOM 938 C CA . ASN A 1 122 ? 7.220 5.220 1.774 1.00 93.00 122 ASN A CA 1
ATOM 939 C C . ASN A 1 122 ? 5.716 5.319 1.978 1.00 93.00 122 ASN A C 1
ATOM 941 O O . ASN A 1 122 ? 4.958 5.553 1.036 1.00 93.00 122 ASN A O 1
ATOM 945 N N . VAL A 1 123 ? 5.288 5.144 3.214 1.00 91.81 123 VAL A N 1
ATOM 946 C CA . VAL A 1 123 ? 3.899 5.232 3.624 1.00 91.81 123 VAL A CA 1
ATOM 947 C C . VAL A 1 123 ? 3.810 6.258 4.735 1.00 91.81 123 VAL A C 1
ATOM 949 O O . VAL A 1 123 ? 4.478 6.122 5.754 1.00 91.81 123 VAL A O 1
ATOM 952 N N . GLU A 1 124 ? 2.948 7.244 4.548 1.00 91.75 124 GLU A N 1
ATOM 953 C CA . GLU A 1 124 ? 2.585 8.213 5.576 1.00 91.75 124 GLU A CA 1
ATOM 954 C C . GLU A 1 124 ? 1.176 7.868 6.071 1.00 91.75 124 GLU A C 1
ATOM 956 O O . GLU A 1 124 ? 0.250 7.696 5.268 1.00 91.75 124 GLU A O 1
ATOM 961 N N . ILE A 1 125 ? 1.010 7.759 7.387 1.00 89.56 125 ILE A N 1
ATOM 962 C CA . ILE A 1 125 ? -0.287 7.561 8.034 1.00 89.56 125 ILE A CA 1
ATOM 963 C C . ILE A 1 125 ? -0.600 8.768 8.907 1.00 89.56 125 ILE A C 1
ATOM 965 O O . ILE A 1 125 ? 0.101 9.015 9.883 1.00 89.56 125 ILE A O 1
ATOM 969 N N . GLU A 1 126 ? -1.686 9.475 8.612 1.00 88.94 126 GLU A N 1
ATOM 970 C CA . GLU A 1 126 ? -2.257 10.485 9.505 1.00 88.94 126 GLU A CA 1
ATOM 971 C C . GLU A 1 126 ? -3.428 9.869 10.284 1.00 88.94 126 GLU A C 1
ATOM 973 O O . GLU A 1 126 ? -4.429 9.445 9.699 1.00 88.94 126 GLU A O 1
ATOM 978 N N . TRP A 1 127 ? -3.317 9.842 11.612 1.00 85.94 127 TRP A N 1
ATOM 979 C CA . TRP A 1 127 ? -4.359 9.323 12.501 1.00 85.94 127 TRP A CA 1
ATOM 980 C C . TRP A 1 127 ? -5.335 10.422 12.930 1.00 85.94 127 TRP A C 1
ATOM 982 O O . TRP A 1 127 ? -4.918 11.496 13.375 1.00 85.94 127 TRP A O 1
ATOM 992 N N . ARG A 1 128 ? -6.645 10.149 12.865 1.00 81.62 128 ARG A N 1
ATOM 993 C CA . ARG A 1 128 ? -7.699 11.038 13.383 1.00 81.62 128 ARG A CA 1
ATOM 994 C C . ARG A 1 128 ? -8.690 10.287 14.271 1.00 81.62 128 ARG A C 1
ATOM 996 O O . ARG A 1 128 ? -9.135 9.192 13.944 1.00 81.62 128 ARG A O 1
ATOM 1003 N N . CYS A 1 129 ? -9.061 10.909 15.389 1.00 72.25 129 CYS A N 1
ATOM 1004 C CA . CYS A 1 129 ? -10.143 10.457 16.262 1.00 72.25 129 CYS A CA 1
ATOM 1005 C C . CYS A 1 129 ? -11.351 11.384 16.070 1.00 72.25 129 CYS A C 1
ATOM 1007 O O . CYS A 1 129 ? -11.194 12.595 16.187 1.00 72.25 129 CYS A O 1
ATOM 1009 N N . GLU A 1 130 ? -12.552 10.851 15.832 1.00 60.97 130 GLU A N 1
ATOM 1010 C CA . GLU A 1 130 ? -13.778 11.666 15.687 1.00 60.97 130 GLU A CA 1
ATOM 1011 C C . GLU A 1 130 ? -14.381 12.152 17.023 1.00 60.97 130 GLU A C 1
ATOM 1013 O O . GLU A 1 130 ? -15.515 12.621 17.065 1.00 60.97 130 GLU A O 1
ATOM 1018 N N . ARG A 1 131 ? -13.649 12.093 18.140 1.00 54.47 131 ARG A N 1
ATOM 1019 C CA . ARG A 1 131 ? -14.130 12.649 19.415 1.00 54.47 131 ARG A CA 1
ATOM 1020 C C . ARG A 1 131 ? -13.652 14.088 19.599 1.00 54.47 131 ARG A C 1
ATOM 1022 O O . ARG A 1 131 ? -12.805 14.347 20.445 1.00 54.47 131 ARG A O 1
ATOM 1029 N N . GLU A 1 132 ? -14.224 15.029 18.854 1.00 45.47 132 GLU A N 1
ATOM 1030 C CA . GLU A 1 132 ? -14.457 16.346 19.455 1.00 45.47 132 GLU A CA 1
ATOM 1031 C C . GLU A 1 132 ? -15.766 16.235 20.248 1.00 45.47 132 GLU A C 1
ATOM 1033 O O . GLU A 1 132 ? -16.808 15.941 19.651 1.00 45.47 132 GLU A O 1
ATOM 1038 N N . PRO A 1 133 ? -15.765 16.396 21.585 1.00 42.47 133 PRO A N 1
ATOM 1039 C CA . PRO A 1 133 ? -17.021 16.573 22.290 1.00 42.47 133 PRO A CA 1
ATOM 1040 C C . PRO A 1 133 ? -17.676 17.828 21.711 1.00 42.47 133 PRO A C 1
ATOM 1042 O O . PRO A 1 133 ? -17.068 18.901 21.702 1.00 42.47 133 PRO A O 1
ATOM 1045 N N . LYS A 1 134 ? -18.913 17.705 21.212 1.00 45.56 134 LYS A N 1
ATOM 1046 C CA . LYS A 1 134 ? -19.754 18.891 21.029 1.00 45.56 134 LYS A CA 1
ATOM 1047 C C . LYS A 1 134 ? -19.719 19.633 22.366 1.00 45.56 134 LYS A C 1
ATOM 1049 O O . LYS A 1 134 ? -19.958 18.972 23.379 1.00 45.56 134 LYS A O 1
ATOM 1054 N N . PRO A 1 135 ? -19.396 20.937 22.413 1.00 47.44 135 PRO A N 1
ATOM 1055 C CA . PRO A 1 135 ? -19.600 21.682 23.640 1.00 47.44 135 PRO A CA 1
ATOM 1056 C C . PRO A 1 135 ? -21.069 21.490 24.000 1.00 47.44 135 PRO A C 1
ATOM 1058 O O . PRO A 1 135 ? -21.944 21.800 23.185 1.00 47.44 135 PRO A O 1
ATOM 1061 N N . ASP A 1 136 ? -21.318 20.881 25.160 1.00 49.03 136 ASP A N 1
ATOM 1062 C CA . ASP A 1 136 ? -22.651 20.791 25.725 1.00 49.03 136 ASP A CA 1
ATOM 1063 C C . ASP A 1 136 ? -23.228 22.202 25.677 1.00 49.03 136 ASP A C 1
ATOM 1065 O O . ASP A 1 136 ? -22.741 23.124 26.338 1.00 49.03 136 ASP A O 1
ATOM 1069 N N . LEU A 1 137 ? -24.253 22.378 24.844 1.00 48.53 137 LEU A N 1
ATOM 1070 C CA . LEU A 1 137 ? -25.211 23.453 25.002 1.00 48.53 137 LEU A CA 1
ATOM 1071 C C . LEU A 1 137 ? -25.875 23.181 26.350 1.00 48.53 137 LEU A C 1
ATOM 1073 O O . LEU A 1 137 ? -26.913 22.522 26.418 1.00 48.53 137 LEU A O 1
ATOM 1077 N N . MET A 1 138 ? -25.220 23.626 27.429 1.00 47.66 138 MET A N 1
ATOM 1078 C CA . MET A 1 138 ? -25.847 23.727 28.732 1.00 47.66 138 MET A CA 1
ATOM 1079 C C . MET A 1 138 ? -27.117 24.527 28.508 1.00 47.66 138 MET A C 1
ATOM 1081 O O . MET A 1 138 ? -27.093 25.673 28.055 1.00 47.66 138 MET A O 1
ATOM 1085 N N . SER A 1 139 ? -28.219 23.820 28.708 1.00 44.78 139 SER A N 1
ATOM 1086 C CA . SER A 1 139 ? -29.561 24.338 28.577 1.00 44.78 139 SER A CA 1
ATOM 1087 C C . SER A 1 139 ? -29.699 25.556 29.486 1.00 44.78 139 SER A C 1
ATOM 1089 O O . SER A 1 139 ? -29.232 25.541 30.625 1.00 44.78 139 SER A O 1
ATOM 1091 N N . THR A 1 140 ? -30.277 26.606 28.909 1.00 49.69 140 THR A N 1
ATOM 1092 C CA . THR A 1 140 ? -30.727 27.849 29.550 1.00 49.69 140 THR A CA 1
ATOM 1093 C C . THR A 1 140 ? -31.483 27.622 30.847 1.00 49.69 140 THR A C 1
ATOM 1095 O O . THR A 1 140 ? -32.303 26.674 30.861 1.00 49.69 140 THR A O 1
#

Sequence (140 aa):
YAFFENAVEARIKVKFSNIKSDFGLYGVIAARTSVIVDPAFSSILFFRDKDEKLQLEVGKDLDITLLRSIVGVPLGSKLILQFGLCTDDNEKIQVTLPIDVVNVQHKGTHDAAASCDKCSINVEIEWRCEREPKPDLMST

pLDDT: mean 81.73, std 15.17, range [39.62, 94.5]

Organism: NCBI:txid97028

Mean predicted aligned error: 8.07 Å

Nearest PDB structures (foldseek):
  5dfz-assembly1_A  TM=6.392E-01  e=1.760E-02  Saccharomyces cerevisiae S288C
  5mw7-assembly1_A  TM=4.238E-01  e=2.648E-02  Homo sapiens
  5okn-assembly6_F  TM=4.685E-01  e=2.260E-01  Homo sapiens
  5okm-assembly5_E  TM=4.760E-01  e=3.579E-01  Homo sapiens

InterPro domains:
  IPR046533 Domain of unknown function DUF6598 [PF20241] (1-124)